Protein AF-F7NML7-F1 (afdb_monomer_lite)

Sequence (127 aa):
MFCSFCGVRLAPEAKFCHQCGAAVQAPPAAGADYRHCRVTLVQVGEKWSLFGKEIFEFRAVQDDGVIVAASDKITLTGFEYEGPSEKNKKHQAALDRLTTKLYESGWQKTKDKPGKWYELVFQQPVS

Secondary structure (DSSP, 8-state):
-B-TTT--B--TT-SB-TTT-PBPPPPPPTT--EEEEEEEEEEEEE---TT-EEEEEEEEEETTS-EEEE---EEEETT-TTSS-TT-HHHHHHHHHHHHHHHHTT-EE-S---SSTT--EEEEE--

Foldseek 3Di:
DADPPPGHDDDLPDQADPPPGHGDDHDPDPPFDKWKWKWDKDFDDWDDDPQTKTKIWIFTATPVGDTPFIFPIDIDTNVQVVDDDPPDPVNVVRLVVRVVVCVVVQWDWDPDDPDDPSTTMTMHTDD

pLDDT: mean 89.3, std 9.17, range [55.25, 98.44]

Structure (mmCIF, N/CA/C/O backbone):
data_AF-F7NML7-F1
#
_entry.id   AF-F7NML7-F1
#
loop_
_atom_site.group_PDB
_atom_site.id
_atom_site.type_symbol
_atom_site.label_atom_id
_atom_site.label_alt_id
_atom_site.label_comp_id
_atom_site.label_asym_id
_atom_site.label_entity_id
_atom_site.label_seq_id
_atom_site.pdbx_PDB_ins_code
_atom_site.Cartn_x
_atom_site.Cartn_y
_atom_site.Cartn_z
_atom_site.occupancy
_atom_site.B_iso_or_equiv
_atom_site.auth_seq_id
_atom_site.auth_comp_id
_atom_site.auth_asym_id
_atom_site.auth_atom_id
_atom_site.pdbx_PDB_model_num
ATOM 1 N N . MET A 1 1 ? -10.660 10.975 17.992 1.00 78.88 1 MET A N 1
ATOM 2 C CA . MET A 1 1 ? -9.757 10.224 17.086 1.00 78.88 1 MET A CA 1
ATOM 3 C C . MET A 1 1 ? -9.044 11.203 16.154 1.00 78.88 1 MET A C 1
ATOM 5 O O . MET A 1 1 ? -9.387 12.380 16.187 1.00 78.88 1 MET A O 1
ATOM 9 N N . PHE A 1 2 ? -8.065 10.766 15.362 1.00 85.25 2 PHE A N 1
ATOM 10 C CA . PHE A 1 2 ? -7.392 11.608 14.362 1.00 85.25 2 PHE A CA 1
ATOM 11 C C . PHE A 1 2 ? -7.659 11.069 12.956 1.00 85.25 2 PHE A C 1
ATOM 13 O O . PHE A 1 2 ? -7.858 9.868 12.791 1.00 85.25 2 PHE A O 1
ATOM 20 N N . CYS A 1 3 ? -7.688 11.946 11.955 1.00 84.44 3 CYS A N 1
ATOM 21 C CA . CYS A 1 3 ? -7.813 11.536 10.561 1.00 84.44 3 CYS A CA 1
ATOM 22 C C . CYS A 1 3 ? -6.548 10.790 10.119 1.00 84.44 3 CYS A C 1
ATOM 24 O O . CYS A 1 3 ? -5.456 11.349 10.190 1.00 84.44 3 CYS A O 1
ATOM 26 N N . SER A 1 4 ? -6.696 9.571 9.599 1.00 82.44 4 SER A N 1
ATOM 27 C CA . SER A 1 4 ? -5.569 8.757 9.118 1.00 82.44 4 SER A CA 1
ATOM 28 C C . SER A 1 4 ? -4.863 9.339 7.886 1.00 82.44 4 SER A C 1
ATOM 30 O O . SER A 1 4 ? -3.753 8.923 7.575 1.00 82.44 4 SER A O 1
ATOM 32 N N . PHE A 1 5 ? -5.492 10.294 7.189 1.00 82.75 5 PHE A N 1
ATOM 33 C CA . PHE A 1 5 ? -4.936 10.931 5.992 1.00 82.75 5 PHE A CA 1
ATOM 34 C C . PHE A 1 5 ? -4.185 12.233 6.291 1.00 82.75 5 PHE A C 1
ATOM 36 O O . PHE A 1 5 ? -3.075 12.412 5.805 1.00 82.75 5 PHE A O 1
ATOM 43 N N . CYS A 1 6 ? -4.769 13.153 7.071 1.00 87.31 6 CYS A N 1
ATOM 44 C CA . CYS A 1 6 ? -4.169 14.475 7.320 1.00 87.31 6 CYS A CA 1
ATOM 45 C C . CYS A 1 6 ? -3.805 14.753 8.786 1.00 87.31 6 CYS A C 1
ATOM 47 O O . CYS A 1 6 ? -3.250 15.803 9.089 1.00 87.31 6 CYS A O 1
ATOM 49 N N . GLY A 1 7 ? -4.129 13.849 9.713 1.00 86.00 7 GLY A N 1
ATOM 50 C CA . GLY A 1 7 ? -3.768 13.980 11.127 1.00 86.00 7 GLY A CA 1
ATOM 51 C C . GLY A 1 7 ? -4.611 14.967 11.941 1.00 86.00 7 GLY A C 1
ATOM 52 O O . GLY A 1 7 ? -4.346 15.132 13.129 1.00 86.00 7 GLY A O 1
ATOM 53 N N . VAL A 1 8 ? -5.641 15.606 11.368 1.00 92.19 8 VAL A N 1
ATOM 54 C CA . VAL A 1 8 ? -6.514 16.520 12.129 1.00 92.19 8 VAL A CA 1
ATOM 55 C C . VAL A 1 8 ? -7.322 15.767 13.189 1.00 92.19 8 VAL A C 1
ATOM 57 O O . VAL A 1 8 ? -7.719 14.615 12.990 1.00 92.19 8 VAL A O 1
ATOM 60 N N . ARG A 1 9 ? -7.606 16.420 14.320 1.00 92.50 9 ARG A N 1
ATOM 61 C CA . ARG A 1 9 ? -8.481 15.866 15.358 1.00 92.50 9 ARG A CA 1
ATOM 62 C C . ARG A 1 9 ? -9.920 15.821 14.850 1.00 92.50 9 ARG A C 1
ATOM 64 O O . ARG A 1 9 ? -10.465 16.828 14.413 1.00 92.50 9 ARG A O 1
ATOM 71 N N . LEU A 1 10 ? -10.534 14.650 14.936 1.00 91.38 10 LEU A N 1
ATOM 72 C CA . LEU A 1 10 ? -11.910 14.407 14.521 1.00 91.38 10 LEU A CA 1
ATOM 73 C C . LEU A 1 10 ? -12.821 14.229 15.734 1.00 91.38 10 LEU A C 1
ATOM 75 O O . LEU A 1 10 ? -12.410 13.657 16.756 1.00 91.38 10 LEU A O 1
ATOM 79 N N . ALA A 1 11 ? -14.067 14.681 15.580 1.00 87.25 11 ALA A N 1
ATOM 80 C CA . ALA A 1 11 ? -15.147 14.349 16.497 1.00 87.25 11 ALA A CA 1
ATOM 81 C C . ALA A 1 11 ? -15.363 12.821 16.519 1.00 87.25 11 ALA A C 1
ATOM 83 O O . ALA A 1 11 ? -15.142 12.167 15.498 1.00 87.25 11 ALA A O 1
ATOM 84 N N . PRO A 1 12 ? -15.766 12.242 17.663 1.00 79.81 12 PRO A N 1
ATOM 85 C CA . PRO A 1 12 ? -15.917 10.792 17.810 1.00 79.81 12 PRO A CA 1
ATOM 86 C C . PRO A 1 12 ? -16.958 10.179 16.859 1.00 79.81 12 PRO A C 1
ATOM 88 O O . PRO A 1 12 ? -16.826 9.016 16.503 1.00 79.81 12 PRO A O 1
ATOM 91 N N . GLU A 1 13 ? -17.937 10.964 16.406 1.00 84.19 13 GLU A N 1
ATOM 92 C CA . GLU A 1 13 ? -19.025 10.523 15.517 1.00 84.19 13 GLU A CA 1
ATOM 93 C C . GLU A 1 13 ? -18.879 11.061 14.079 1.00 84.19 13 GLU A C 1
ATOM 95 O O . GLU A 1 13 ? -19.795 10.955 13.262 1.00 84.19 13 GLU A O 1
ATOM 100 N N . ALA A 1 14 ? -17.740 11.683 13.749 1.00 86.88 14 ALA A N 1
ATOM 101 C CA . ALA A 1 14 ? -17.513 12.226 12.415 1.00 86.88 14 ALA A CA 1
ATOM 102 C C . ALA A 1 14 ? -17.473 11.091 11.384 1.00 86.88 14 ALA A C 1
ATOM 104 O O . ALA A 1 14 ? -16.640 10.203 11.495 1.00 86.88 14 ALA A O 1
ATOM 105 N N . LYS A 1 15 ? -18.328 11.152 10.353 1.00 88.50 15 LYS A N 1
ATOM 106 C CA . LYS A 1 15 ? -18.289 10.227 9.201 1.00 88.50 15 LYS A CA 1
ATOM 107 C C . LYS A 1 15 ? -17.246 10.628 8.152 1.00 88.50 15 LYS A C 1
ATOM 109 O O . LYS A 1 15 ? -16.781 9.784 7.394 1.00 88.50 15 LYS A O 1
ATOM 114 N N . PHE A 1 16 ? -16.873 11.909 8.118 1.00 92.19 16 PHE A N 1
ATOM 115 C CA . PHE A 1 16 ? -15.901 12.482 7.186 1.00 92.19 16 PHE A CA 1
ATOM 116 C C . PHE A 1 16 ? -14.989 13.485 7.898 1.00 92.19 16 PHE A C 1
ATOM 118 O O . PHE A 1 16 ? -15.384 14.147 8.861 1.00 92.19 16 PHE A O 1
ATOM 125 N N . CYS A 1 17 ? -13.759 13.610 7.412 1.00 93.12 17 CYS A N 1
ATOM 126 C CA . CYS A 1 17 ? -12.806 14.603 7.866 1.00 93.12 17 CYS A CA 1
ATOM 127 C C . CYS A 1 17 ? -13.223 15.989 7.372 1.00 93.12 17 CYS A C 1
ATOM 129 O O . CYS A 1 17 ? -13.215 16.251 6.173 1.00 93.12 17 CYS A O 1
ATOM 131 N N . HIS A 1 18 ? -13.511 16.903 8.297 1.00 93.25 18 HIS A N 1
ATOM 132 C CA . HIS A 1 18 ? -13.882 18.284 7.972 1.00 93.25 18 HIS A CA 1
ATOM 133 C C . HIS A 1 18 ? -12.750 19.092 7.310 1.00 93.25 18 HIS A C 1
ATOM 135 O O . HIS A 1 18 ? -13.005 20.173 6.793 1.00 93.25 18 HIS A O 1
ATOM 141 N N . GLN A 1 19 ? -11.508 18.595 7.340 1.00 94.06 19 GLN A N 1
ATOM 142 C CA . GLN A 1 19 ? -10.347 19.301 6.797 1.00 94.06 19 GLN A CA 1
ATOM 143 C C . GLN A 1 19 ? -9.936 18.786 5.410 1.00 94.06 19 GLN A C 1
ATOM 145 O O . GLN A 1 19 ? -9.624 19.593 4.542 1.00 94.06 19 GLN A O 1
ATOM 150 N N . CYS A 1 20 ? -9.952 17.468 5.178 1.00 92.44 20 CYS A N 1
ATOM 151 C CA . CYS A 1 20 ? -9.518 16.871 3.905 1.00 92.44 20 CYS A CA 1
ATOM 152 C C . CYS A 1 20 ? -10.605 16.086 3.153 1.00 92.44 20 CYS A C 1
ATOM 154 O O . CYS A 1 20 ? -10.339 15.577 2.071 1.00 92.44 20 CYS A O 1
ATOM 156 N N . GLY A 1 21 ? -11.809 15.943 3.716 1.00 89.62 21 GLY A N 1
ATOM 157 C CA . GLY A 1 21 ? -12.924 15.217 3.096 1.00 89.62 21 GLY A CA 1
ATOM 158 C C . GLY A 1 21 ? -12.851 13.688 3.191 1.00 89.62 21 GLY A C 1
ATOM 159 O O . GLY A 1 21 ? -13.817 13.022 2.831 1.00 89.62 21 GLY A O 1
ATOM 160 N N . ALA A 1 22 ? -11.757 13.111 3.701 1.00 88.06 22 ALA A N 1
ATOM 161 C CA . ALA A 1 22 ? -11.606 11.658 3.807 1.00 88.06 22 ALA A CA 1
ATOM 162 C C . ALA A 1 22 ? -12.671 11.024 4.719 1.00 88.06 22 ALA A C 1
ATOM 164 O O . ALA A 1 22 ? -12.948 11.541 5.803 1.00 88.06 22 ALA A O 1
ATOM 165 N N . ALA A 1 23 ? -13.233 9.884 4.310 1.00 87.75 23 ALA A N 1
ATOM 166 C CA . ALA A 1 23 ? -14.160 9.116 5.137 1.00 87.75 23 ALA A CA 1
ATOM 167 C C . ALA A 1 23 ? -13.471 8.585 6.403 1.00 87.75 23 ALA A C 1
ATOM 169 O O . ALA A 1 23 ? -12.299 8.202 6.393 1.00 87.75 23 ALA A O 1
ATOM 170 N N . VAL A 1 24 ? -14.212 8.570 7.505 1.00 85.50 24 VAL A N 1
ATOM 171 C CA . VAL A 1 24 ? -13.738 8.133 8.816 1.00 85.50 24 VAL A CA 1
ATOM 172 C C . VAL A 1 24 ? -14.259 6.724 9.060 1.00 85.50 24 VAL A C 1
ATOM 174 O O . VAL A 1 24 ? -15.466 6.500 9.106 1.00 85.50 24 VAL A O 1
ATOM 177 N N . GLN A 1 25 ? -13.348 5.764 9.201 1.00 70.88 25 GLN A N 1
ATOM 178 C CA . GLN A 1 25 ? -13.716 4.389 9.531 1.00 70.88 25 GLN A CA 1
ATOM 179 C C . GLN A 1 25 ? -14.054 4.279 11.021 1.00 70.88 25 GLN A C 1
ATOM 181 O O . GLN A 1 25 ? -13.327 4.809 11.867 1.00 70.88 25 GLN A O 1
ATOM 186 N N . ALA A 1 26 ? -15.150 3.584 11.335 1.00 68.25 26 ALA A N 1
ATOM 187 C CA . ALA A 1 26 ? -15.495 3.251 12.711 1.00 68.25 26 ALA A CA 1
ATOM 188 C C . ALA A 1 26 ? -14.407 2.344 13.319 1.00 68.25 26 ALA A C 1
ATOM 190 O O . ALA A 1 26 ? -13.864 1.493 12.607 1.00 68.25 26 ALA A O 1
ATOM 191 N N . PRO A 1 27 ? -14.078 2.500 14.614 1.00 63.66 27 PRO A N 1
ATOM 192 C CA . PRO A 1 27 ? -13.195 1.563 15.285 1.00 63.66 27 PRO A CA 1
ATOM 193 C C . PRO A 1 27 ? -13.786 0.144 15.222 1.00 63.66 27 PRO A C 1
ATOM 195 O O . PRO A 1 27 ? -14.987 -0.013 15.457 1.00 63.66 27 PRO A O 1
ATOM 198 N N . PRO A 1 28 ? -12.978 -0.884 14.926 1.00 63.16 28 PRO A N 1
ATOM 199 C CA . PRO A 1 28 ? -13.414 -2.273 15.044 1.00 63.16 28 PRO A CA 1
ATOM 200 C C . PRO A 1 28 ? -13.876 -2.583 16.476 1.00 63.16 28 PRO A C 1
ATOM 202 O O . PRO A 1 28 ? -13.361 -2.017 17.445 1.00 63.16 28 PRO A O 1
ATOM 205 N N . ALA A 1 29 ? -14.864 -3.474 16.610 1.00 61.56 29 ALA A N 1
ATOM 206 C CA . ALA A 1 29 ? -15.394 -3.886 17.907 1.00 61.56 29 ALA A CA 1
ATOM 207 C C . ALA A 1 29 ? -14.284 -4.481 18.795 1.00 61.56 29 ALA A C 1
ATOM 209 O O . ALA A 1 29 ? -13.399 -5.196 18.319 1.00 61.56 29 ALA A O 1
ATOM 210 N N . ALA A 1 30 ? -14.325 -4.179 20.095 1.00 55.25 30 ALA A N 1
ATOM 211 C CA . ALA A 1 30 ? -13.364 -4.697 21.062 1.00 55.25 30 ALA A CA 1
ATOM 212 C C . ALA A 1 30 ? -13.461 -6.234 21.123 1.00 55.25 30 ALA A C 1
ATOM 214 O O . ALA A 1 30 ? -14.466 -6.765 21.587 1.00 55.25 30 ALA A O 1
ATOM 215 N N . GLY A 1 31 ? -12.428 -6.928 20.630 1.00 64.12 31 GLY A N 1
ATOM 216 C CA . GLY A 1 31 ? -12.362 -8.395 20.562 1.00 64.12 31 GLY A CA 1
ATOM 217 C C . GLY A 1 31 ? -12.324 -8.997 19.152 1.00 64.12 31 GLY A C 1
ATOM 218 O O . GLY A 1 31 ? -12.345 -10.217 19.039 1.00 64.12 31 GLY A O 1
ATOM 219 N N . ALA A 1 32 ? -12.269 -8.187 18.089 1.00 66.88 32 ALA A N 1
ATOM 220 C CA . ALA A 1 32 ? -12.113 -8.702 16.728 1.00 66.88 32 ALA A CA 1
ATOM 221 C C . ALA A 1 32 ? -10.751 -9.394 16.524 1.00 66.88 32 ALA A C 1
ATOM 223 O O . ALA A 1 32 ? -9.718 -8.858 16.935 1.00 66.88 32 ALA A O 1
ATOM 224 N N . ASP A 1 33 ? -10.760 -10.554 15.863 1.00 86.50 33 ASP A N 1
ATOM 225 C CA . ASP A 1 33 ? -9.558 -11.144 15.269 1.00 86.50 33 ASP A CA 1
ATOM 226 C C . ASP A 1 33 ? -9.108 -10.286 14.076 1.00 86.50 33 ASP A C 1
ATOM 228 O O . ASP A 1 33 ? -9.930 -9.613 13.446 1.00 86.50 33 ASP A O 1
ATOM 232 N N . TYR A 1 34 ? -7.811 -10.266 13.777 1.00 89.12 34 TYR A N 1
ATOM 233 C CA . TYR A 1 34 ? -7.259 -9.453 12.695 1.00 89.12 34 TYR A CA 1
ATOM 234 C C . TYR A 1 34 ? -6.453 -10.308 11.735 1.00 89.12 34 TYR A C 1
ATOM 236 O O . TYR A 1 34 ? -5.516 -11.000 12.127 1.00 89.12 34 TYR A O 1
ATOM 244 N N . ARG A 1 35 ? -6.739 -10.132 10.446 1.00 92.75 35 ARG A N 1
ATOM 245 C CA . ARG A 1 35 ? -5.831 -10.551 9.384 1.00 92.75 35 ARG A CA 1
ATOM 246 C C . ARG A 1 35 ? -4.810 -9.459 9.115 1.00 92.75 35 ARG A C 1
ATOM 248 O O . ARG A 1 35 ? -5.126 -8.267 9.191 1.00 92.75 35 ARG A O 1
ATOM 255 N N . HIS A 1 36 ? -3.606 -9.876 8.750 1.00 95.00 36 HIS A N 1
ATOM 256 C CA . HIS A 1 36 ? -2.496 -8.988 8.444 1.00 95.00 36 HIS A CA 1
ATOM 257 C C . HIS A 1 36 ? -2.093 -9.127 6.981 1.00 95.00 36 HIS A C 1
ATOM 259 O O . HIS A 1 36 ? -2.243 -10.183 6.371 1.00 95.00 36 HIS A O 1
ATOM 265 N N . CYS A 1 37 ? -1.572 -8.046 6.410 1.00 96.56 37 CYS A N 1
ATOM 266 C CA . CYS A 1 37 ? -0.842 -8.121 5.156 1.00 96.56 37 CYS A CA 1
ATOM 267 C C . CYS A 1 37 ? 0.410 -7.250 5.209 1.00 96.56 37 CYS A C 1
ATOM 269 O O . CYS A 1 37 ? 0.429 -6.193 5.849 1.00 96.56 37 CYS A O 1
ATOM 271 N N . ARG A 1 38 ? 1.446 -7.673 4.488 1.00 97.25 38 ARG A N 1
ATOM 272 C CA . ARG A 1 38 ? 2.702 -6.942 4.331 1.00 97.25 38 ARG A CA 1
ATOM 273 C C . ARG A 1 38 ? 2.900 -6.536 2.881 1.00 97.25 38 ARG A C 1
ATOM 275 O O . ARG A 1 38 ? 2.657 -7.320 1.967 1.00 97.25 38 ARG A O 1
ATOM 282 N N . VAL A 1 39 ? 3.386 -5.319 2.670 1.00 97.75 39 VAL A N 1
ATOM 283 C CA . VAL A 1 39 ? 3.830 -4.864 1.356 1.00 97.75 39 VAL A CA 1
ATOM 284 C C . VAL A 1 39 ? 5.208 -5.445 1.045 1.00 97.75 39 VAL A C 1
ATOM 286 O O . VAL A 1 39 ? 6.154 -5.285 1.811 1.00 97.75 39 VAL A O 1
ATOM 289 N N . THR A 1 40 ? 5.312 -6.108 -0.098 1.00 96.38 40 THR A N 1
ATOM 290 C CA . THR A 1 40 ? 6.527 -6.728 -0.633 1.00 96.38 40 THR A CA 1
ATOM 291 C C . THR A 1 40 ? 6.824 -6.168 -2.020 1.00 96.38 40 THR A C 1
ATOM 293 O O . THR A 1 40 ? 5.920 -5.689 -2.706 1.00 96.38 40 THR A O 1
ATOM 296 N N . LEU A 1 41 ? 8.086 -6.211 -2.440 1.00 96.50 41 LEU A N 1
ATOM 297 C CA . LEU A 1 41 ? 8.494 -5.870 -3.800 1.00 96.50 41 LEU A CA 1
ATOM 298 C C . LEU A 1 41 ? 8.601 -7.150 -4.632 1.00 96.50 41 LEU A C 1
ATOM 300 O O . LEU A 1 41 ? 9.295 -8.081 -4.229 1.00 96.50 41 LEU A O 1
ATOM 304 N N . VAL A 1 42 ? 7.955 -7.188 -5.796 1.00 95.75 42 VAL A N 1
ATOM 305 C CA . VAL A 1 42 ? 7.965 -8.364 -6.676 1.00 95.75 42 VAL A CA 1
ATOM 306 C C . VAL 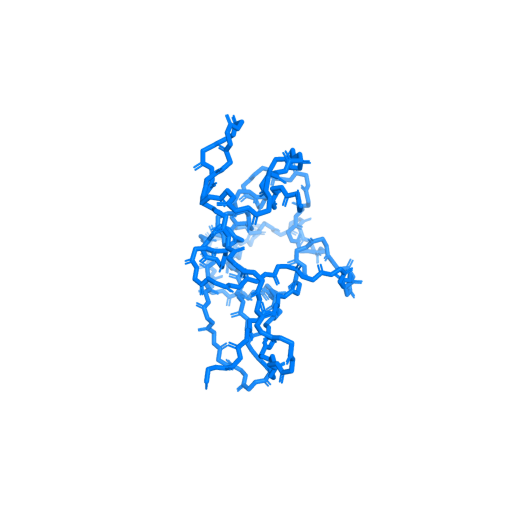A 1 42 ? 8.348 -7.966 -8.093 1.00 95.75 42 VAL A C 1
ATOM 308 O O . VAL A 1 42 ? 7.798 -7.012 -8.642 1.00 95.75 42 VAL A O 1
ATOM 311 N N . GLN A 1 43 ? 9.285 -8.703 -8.690 1.00 94.38 43 GLN A N 1
ATOM 312 C CA . GLN A 1 43 ? 9.629 -8.570 -10.103 1.00 94.38 43 GLN A CA 1
ATOM 313 C C . GLN A 1 43 ? 8.534 -9.211 -10.952 1.00 94.38 43 GLN A C 1
ATOM 315 O O . GLN A 1 43 ? 8.158 -10.362 -10.748 1.00 94.38 43 GLN A O 1
ATOM 320 N N . VAL A 1 44 ? 8.007 -8.453 -11.906 1.00 95.38 44 VAL A N 1
ATOM 321 C CA . VAL A 1 44 ? 6.893 -8.862 -12.775 1.00 95.38 44 VAL A CA 1
ATOM 322 C C . VAL A 1 44 ? 7.246 -8.814 -14.253 1.00 95.38 44 VAL A C 1
ATOM 324 O O . VAL A 1 44 ? 6.400 -9.075 -15.107 1.00 95.38 44 VAL A O 1
ATOM 327 N N . GLY A 1 45 ? 8.488 -8.469 -14.571 1.00 92.38 45 GLY A N 1
ATOM 328 C CA . GLY A 1 45 ? 9.006 -8.580 -15.917 1.00 92.38 45 GLY A CA 1
ATOM 329 C C . GLY A 1 45 ? 10.342 -7.888 -16.089 1.00 92.38 45 GLY A C 1
ATOM 330 O O . GLY A 1 45 ? 10.946 -7.362 -15.156 1.00 92.38 45 GLY A O 1
ATOM 331 N N . GLU A 1 46 ? 10.761 -7.855 -17.339 1.00 89.31 46 GLU A N 1
ATOM 332 C CA . GLU A 1 46 ? 12.000 -7.254 -17.792 1.00 89.31 46 GLU A CA 1
ATOM 333 C C . GLU A 1 46 ? 11.766 -6.635 -19.169 1.00 89.31 46 GLU A C 1
ATOM 335 O O . GLU A 1 46 ? 10.910 -7.070 -19.944 1.00 89.31 46 GLU A O 1
ATOM 340 N N . LYS A 1 47 ? 12.502 -5.572 -19.473 1.00 83.62 47 LYS A N 1
ATOM 341 C CA . LYS A 1 47 ? 12.544 -4.976 -20.799 1.00 83.62 47 LYS A CA 1
ATOM 342 C C . LYS A 1 47 ? 13.984 -4.989 -21.273 1.00 83.62 47 LYS A C 1
ATOM 344 O O . LYS A 1 47 ? 14.882 -4.557 -20.554 1.00 83.62 47 LYS A O 1
ATOM 349 N N . TRP A 1 48 ? 14.188 -5.419 -22.511 1.00 81.25 48 TRP A N 1
ATOM 350 C CA . TRP A 1 48 ? 15.509 -5.376 -23.119 1.00 81.25 48 TRP A CA 1
ATOM 351 C C . TRP A 1 48 ? 16.053 -3.934 -23.142 1.00 81.25 48 TRP A C 1
ATOM 353 O O . TRP A 1 48 ? 15.368 -3.002 -23.577 1.00 81.25 48 TRP A O 1
ATOM 363 N N . SER A 1 49 ? 17.262 -3.753 -22.607 1.00 77.38 49 SER A N 1
ATOM 364 C CA . SER A 1 49 ? 17.971 -2.477 -22.464 1.00 77.38 49 SER A CA 1
ATOM 365 C C . SER A 1 49 ? 19.461 -2.742 -22.242 1.00 77.38 49 SER A C 1
ATOM 367 O O . SER A 1 49 ? 19.813 -3.737 -21.611 1.00 77.38 49 SER A O 1
ATOM 369 N N . LEU A 1 50 ? 20.331 -1.824 -22.680 1.00 76.38 50 LEU A N 1
ATOM 370 C CA . LEU A 1 50 ? 21.791 -1.929 -22.513 1.00 76.38 50 LEU A CA 1
ATOM 371 C C . LEU A 1 50 ? 22.244 -1.990 -21.044 1.00 76.38 50 LEU A C 1
ATOM 373 O O . LEU A 1 50 ? 23.306 -2.528 -20.759 1.00 76.38 50 LEU A O 1
ATOM 377 N N . PHE A 1 51 ? 21.445 -1.451 -20.122 1.00 74.12 51 PHE A N 1
ATOM 378 C CA . PHE A 1 51 ? 21.775 -1.369 -18.691 1.00 74.12 51 PHE A CA 1
ATOM 379 C C . PHE A 1 51 ? 20.874 -2.236 -17.808 1.00 74.12 51 PHE A C 1
ATOM 381 O O . PHE A 1 51 ? 20.791 -1.999 -16.605 1.00 74.12 51 PHE A O 1
ATOM 388 N N . GLY A 1 52 ? 20.149 -3.190 -18.404 1.00 78.81 52 GLY A N 1
ATOM 389 C CA . GLY A 1 52 ? 19.090 -3.920 -17.712 1.00 78.81 52 GLY A CA 1
ATOM 390 C C . GLY A 1 52 ? 17.913 -3.005 -17.360 1.00 78.81 52 GLY A C 1
ATOM 391 O O . GLY A 1 52 ? 18.057 -1.818 -17.047 1.00 78.81 52 GLY A O 1
ATOM 392 N N . LYS A 1 53 ? 16.697 -3.522 -17.484 1.00 86.94 53 LYS A N 1
ATOM 393 C CA . LYS A 1 53 ? 15.505 -2.773 -17.098 1.00 86.94 53 LYS A CA 1
ATOM 394 C C . LYS A 1 53 ? 14.480 -3.738 -16.545 1.00 86.94 53 LYS A C 1
ATOM 396 O O . LYS A 1 53 ? 13.767 -4.393 -17.297 1.00 86.94 53 LYS A O 1
ATOM 401 N N . GLU A 1 54 ? 14.417 -3.810 -15.231 1.00 91.94 54 GLU A N 1
ATOM 402 C CA . GLU A 1 54 ? 13.543 -4.732 -14.527 1.00 91.94 54 GLU A CA 1
ATOM 403 C C . GLU A 1 54 ? 12.268 -4.010 -14.106 1.00 91.94 54 GLU A C 1
ATOM 405 O O . GLU A 1 54 ? 12.269 -2.832 -13.733 1.00 91.94 54 GLU A O 1
ATOM 410 N N . ILE A 1 55 ? 11.148 -4.708 -14.228 1.00 93.31 55 ILE A N 1
ATOM 411 C CA . ILE A 1 55 ? 9.829 -4.175 -13.935 1.00 93.31 55 ILE A CA 1
ATOM 412 C C . ILE A 1 55 ? 9.361 -4.822 -12.646 1.00 93.31 55 ILE A C 1
ATOM 414 O O . ILE A 1 55 ? 9.246 -6.043 -12.564 1.00 93.31 55 ILE A O 1
ATOM 418 N N . PHE A 1 56 ? 9.062 -3.991 -11.660 1.00 95.69 56 PHE A N 1
ATOM 419 C CA . PHE A 1 56 ? 8.612 -4.415 -10.346 1.00 95.69 56 PHE A CA 1
ATOM 420 C C . PHE A 1 56 ? 7.244 -3.824 -10.029 1.00 95.69 56 PHE A C 1
ATOM 422 O O . PHE A 1 56 ? 6.816 -2.840 -10.629 1.00 95.69 56 PHE A O 1
ATOM 429 N N . GLU A 1 57 ? 6.572 -4.390 -9.041 1.00 97.62 57 GLU A N 1
ATOM 430 C CA . GLU A 1 57 ? 5.419 -3.780 -8.389 1.00 97.62 57 GLU A CA 1
ATOM 431 C C . GLU A 1 57 ? 5.450 -4.078 -6.890 1.00 97.62 57 GLU A C 1
ATOM 433 O O . GLU A 1 57 ? 6.040 -5.066 -6.443 1.00 97.62 57 GLU A O 1
ATOM 438 N N . PHE A 1 58 ? 4.812 -3.215 -6.108 1.00 98.31 58 PHE A N 1
ATOM 439 C CA . PHE A 1 58 ? 4.547 -3.484 -4.706 1.00 98.31 58 PHE A CA 1
ATOM 440 C C . PHE A 1 58 ? 3.281 -4.331 -4.587 1.00 98.31 58 PHE A C 1
ATOM 442 O O . PHE A 1 58 ? 2.262 -4.010 -5.203 1.00 98.31 58 PHE A O 1
ATOM 449 N N . ARG A 1 59 ? 3.319 -5.382 -3.767 1.00 98.44 59 ARG A N 1
ATOM 450 C CA . ARG A 1 59 ? 2.170 -6.248 -3.477 1.00 98.44 59 ARG A CA 1
ATOM 451 C C . ARG A 1 59 ? 1.909 -6.313 -1.990 1.00 98.44 59 ARG A C 1
ATOM 453 O O . ARG A 1 59 ? 2.819 -6.620 -1.229 1.00 98.44 59 ARG A O 1
ATOM 460 N N . ALA A 1 60 ? 0.666 -6.084 -1.594 1.00 98.19 60 ALA A N 1
ATOM 461 C CA . ALA A 1 60 ? 0.200 -6.393 -0.254 1.00 98.19 60 ALA A CA 1
ATOM 462 C C . ALA A 1 60 ? -0.196 -7.873 -0.199 1.00 98.19 60 ALA A C 1
ATOM 464 O O . ALA A 1 60 ? -1.105 -8.295 -0.918 1.00 98.19 60 ALA A O 1
ATOM 465 N N . VAL A 1 61 ? 0.513 -8.652 0.616 1.00 97.88 61 VAL A N 1
ATOM 466 C CA . VAL A 1 61 ? 0.395 -10.113 0.700 1.00 97.88 61 VAL A CA 1
ATOM 467 C C . VAL A 1 61 ? 0.042 -10.506 2.131 1.00 97.88 61 VAL A C 1
ATOM 469 O O . VAL A 1 61 ? 0.666 -10.009 3.069 1.00 97.88 61 VAL A O 1
ATOM 472 N N . GLN A 1 62 ? -0.980 -11.342 2.293 1.00 96.31 62 GLN A N 1
ATOM 473 C CA . GLN A 1 62 ? -1.375 -11.919 3.580 1.00 96.31 62 GLN A CA 1
ATOM 474 C C . GLN A 1 62 ? -0.430 -13.048 4.016 1.00 96.31 62 GLN A C 1
ATOM 476 O O . GLN A 1 62 ? 0.377 -13.534 3.222 1.00 96.31 62 GLN A O 1
ATOM 481 N N . ASP A 1 63 ? -0.546 -13.484 5.271 1.00 90.69 63 ASP A N 1
ATOM 482 C CA . ASP A 1 63 ? 0.289 -14.554 5.841 1.00 90.69 63 ASP A CA 1
ATOM 483 C C . ASP A 1 63 ? 0.115 -15.910 5.125 1.00 90.69 63 ASP A C 1
ATOM 485 O O . ASP A 1 63 ? 1.036 -16.723 5.098 1.00 90.69 63 ASP A O 1
ATOM 489 N N . ASP A 1 64 ? -1.039 -16.138 4.491 1.00 92.62 64 ASP A N 1
ATOM 490 C CA . ASP A 1 64 ? -1.347 -17.320 3.674 1.00 92.62 64 ASP A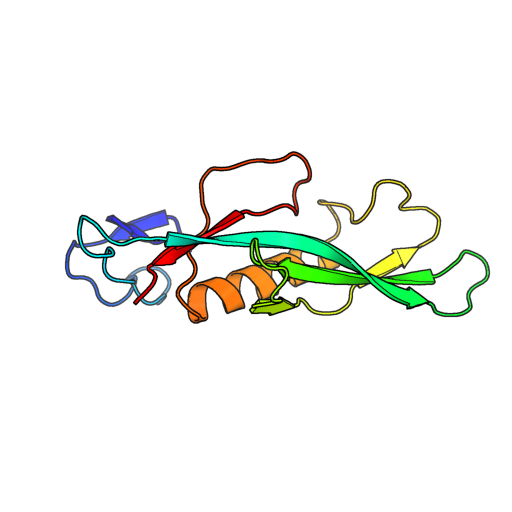 CA 1
ATOM 491 C C . ASP A 1 64 ? -0.883 -17.201 2.205 1.00 92.62 64 ASP A C 1
ATOM 493 O O . ASP A 1 64 ? -1.090 -18.113 1.402 1.00 92.62 64 ASP A O 1
ATOM 497 N N . GLY A 1 65 ? -0.250 -16.083 1.837 1.00 94.00 65 GLY A N 1
ATOM 498 C CA . GLY A 1 65 ? 0.230 -15.804 0.484 1.00 94.00 65 GLY A CA 1
ATOM 499 C C . GLY A 1 65 ? -0.796 -15.139 -0.440 1.00 94.00 65 GLY A C 1
ATOM 500 O O . GLY A 1 65 ? -0.458 -14.820 -1.584 1.00 94.00 65 GLY A O 1
ATOM 501 N N . VAL A 1 66 ? -2.026 -14.879 0.017 1.00 95.81 66 VAL A N 1
ATOM 502 C CA . VAL A 1 66 ? -3.043 -14.200 -0.797 1.00 95.81 66 VAL A CA 1
ATOM 503 C C . VAL A 1 66 ? -2.643 -12.744 -1.047 1.00 95.81 66 VAL A C 1
ATOM 505 O O . VAL A 1 66 ? -2.422 -11.961 -0.122 1.00 95.81 66 VAL A O 1
ATOM 508 N N . ILE A 1 67 ? -2.595 -12.349 -2.322 1.00 97.19 67 ILE A N 1
ATOM 509 C CA . ILE A 1 67 ? -2.342 -10.963 -2.734 1.00 97.19 67 ILE A CA 1
ATOM 510 C C . ILE A 1 67 ? -3.657 -10.184 -2.666 1.00 97.19 67 ILE A C 1
ATOM 512 O O . ILE A 1 67 ? -4.588 -10.467 -3.417 1.00 97.19 67 ILE A O 1
ATOM 516 N N . VAL A 1 68 ? -3.726 -9.175 -1.798 1.00 97.12 68 VAL A N 1
ATOM 517 C CA . VAL A 1 68 ? -4.945 -8.365 -1.601 1.00 97.12 68 VAL A CA 1
ATOM 518 C C . VAL A 1 68 ? -4.962 -7.087 -2.427 1.00 97.12 68 VAL A C 1
ATOM 520 O O . VAL A 1 68 ? -6.031 -6.565 -2.726 1.00 97.12 68 VAL A O 1
ATOM 523 N N . ALA A 1 69 ? -3.791 -6.578 -2.812 1.00 97.88 69 ALA A N 1
ATOM 524 C CA . ALA A 1 69 ? -3.664 -5.427 -3.697 1.00 97.88 69 ALA A CA 1
ATOM 525 C C . ALA A 1 69 ? -2.258 -5.349 -4.313 1.00 97.88 69 ALA A C 1
ATOM 527 O O . ALA A 1 69 ? -1.282 -5.825 -3.729 1.00 97.88 69 ALA A O 1
ATOM 528 N N . ALA A 1 70 ? -2.156 -4.687 -5.468 1.00 98.12 70 ALA A N 1
ATOM 529 C CA . ALA A 1 70 ? -0.892 -4.380 -6.135 1.00 98.12 70 ALA A CA 1
ATOM 530 C C . ALA A 1 70 ? -0.828 -2.909 -6.594 1.00 98.12 70 ALA A C 1
ATOM 532 O O . ALA A 1 70 ? -1.854 -2.276 -6.902 1.00 98.12 70 ALA A O 1
ATOM 533 N N . SER A 1 71 ? 0.385 -2.352 -6.604 1.00 98.06 71 SER A N 1
ATOM 534 C CA . SER A 1 71 ? 0.664 -1.003 -7.101 1.00 98.06 71 SER A CA 1
ATOM 535 C C . SER A 1 71 ? 0.696 -0.944 -8.629 1.00 98.06 71 SER A C 1
ATOM 537 O O . SER A 1 71 ? 0.655 -1.960 -9.317 1.00 98.06 71 SER A O 1
ATOM 539 N N . ASP A 1 72 ? 0.837 0.268 -9.169 1.00 96.94 72 ASP A N 1
ATOM 540 C CA . ASP A 1 72 ? 1.329 0.430 -10.537 1.00 96.94 72 ASP A CA 1
ATOM 541 C C . ASP A 1 72 ? 2.740 -0.162 -10.665 1.00 96.94 72 ASP A C 1
ATOM 543 O O . ASP A 1 72 ? 3.506 -0.199 -9.693 1.00 96.94 72 ASP A O 1
ATOM 547 N N . LYS A 1 73 ? 3.103 -0.579 -11.881 1.00 96.69 73 LYS A N 1
ATOM 548 C CA . LYS A 1 73 ? 4.448 -1.072 -12.173 1.00 96.69 73 LYS A CA 1
ATOM 549 C C . LYS A 1 73 ? 5.458 0.068 -12.102 1.00 96.69 73 LYS A C 1
ATOM 551 O O . LYS A 1 73 ? 5.272 1.125 -12.709 1.00 96.69 73 LYS A O 1
ATOM 556 N N . ILE A 1 74 ? 6.559 -0.184 -11.416 1.00 95.19 74 ILE A N 1
ATOM 557 C CA . ILE A 1 74 ? 7.740 0.667 -11.389 1.00 95.19 74 ILE A CA 1
ATOM 558 C C . ILE A 1 74 ? 8.866 -0.011 -12.154 1.00 95.19 74 ILE A C 1
ATOM 560 O O . ILE A 1 74 ? 8.843 -1.210 -12.426 1.00 95.19 74 ILE A O 1
ATOM 564 N N . THR A 1 75 ? 9.849 0.777 -12.557 1.00 92.88 75 THR A N 1
ATOM 565 C CA . THR A 1 75 ? 11.015 0.255 -13.252 1.00 92.88 75 THR A CA 1
ATOM 566 C C . THR 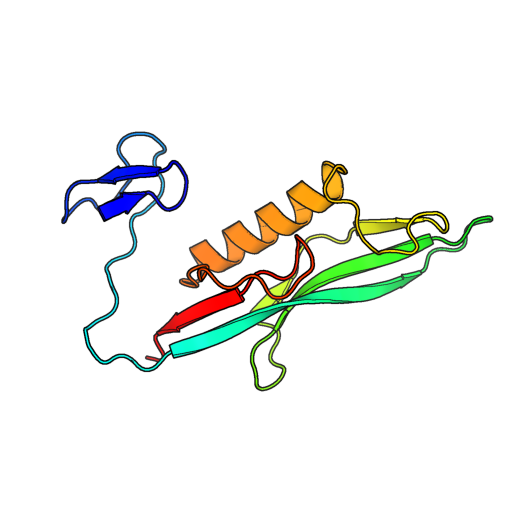A 1 75 ? 12.248 0.571 -12.446 1.00 92.88 75 THR A C 1
ATOM 568 O O . THR A 1 75 ? 12.475 1.744 -12.160 1.00 92.88 75 THR A O 1
ATOM 571 N N . LEU A 1 76 ? 13.041 -0.459 -12.172 1.00 90.56 76 LEU A N 1
ATOM 572 C CA . LEU A 1 76 ? 14.385 -0.307 -11.652 1.00 90.56 76 LEU A CA 1
ATOM 573 C C . LEU A 1 76 ? 15.380 -0.452 -12.801 1.00 90.56 76 LEU A C 1
ATOM 575 O O . LEU A 1 76 ? 15.257 -1.323 -13.669 1.00 90.56 76 LEU A O 1
ATOM 579 N N . THR A 1 77 ? 16.328 0.472 -12.851 1.00 85.19 77 THR A N 1
ATOM 580 C CA . THR A 1 77 ? 17.472 0.371 -13.765 1.00 85.19 77 THR A CA 1
ATOM 581 C C . THR A 1 77 ? 18.615 -0.354 -13.070 1.00 85.19 77 THR A C 1
ATOM 583 O O . THR A 1 77 ? 18.651 -0.395 -11.842 1.00 85.19 77 THR A O 1
ATOM 586 N N . GLY A 1 78 ? 19.587 -0.870 -13.827 1.00 73.50 78 GLY A N 1
ATOM 587 C CA . GLY A 1 78 ? 20.744 -1.584 -13.271 1.00 73.50 78 GLY A CA 1
ATOM 588 C C . GLY A 1 78 ? 21.629 -0.792 -12.295 1.00 73.50 78 GLY A C 1
ATOM 589 O O . GLY A 1 78 ? 22.656 -1.302 -11.884 1.00 73.50 78 GLY A O 1
ATOM 590 N N . PHE A 1 79 ? 21.274 0.439 -11.917 1.00 75.06 79 PHE A N 1
ATOM 591 C CA . PHE A 1 79 ? 21.954 1.222 -10.881 1.00 75.06 79 PHE A CA 1
ATOM 592 C C . PHE A 1 79 ? 21.229 1.198 -9.520 1.00 75.06 79 PHE A C 1
ATOM 594 O O . PHE A 1 79 ? 21.742 1.744 -8.547 1.00 75.06 79 PHE A O 1
ATOM 601 N N . GLU A 1 80 ? 20.052 0.571 -9.426 1.00 80.00 80 GLU A N 1
ATOM 602 C CA . GLU A 1 80 ? 19.203 0.529 -8.223 1.00 80.00 80 GLU A CA 1
ATOM 603 C C . GLU A 1 80 ? 19.312 -0.816 -7.483 1.00 80.00 80 GLU A C 1
ATOM 605 O O . GLU A 1 80 ? 18.317 -1.476 -7.191 1.00 80.00 80 GLU A O 1
ATOM 610 N N . TYR A 1 81 ? 20.544 -1.217 -7.158 1.00 77.44 81 TYR A N 1
ATOM 611 C CA . TYR A 1 81 ? 20.864 -2.519 -6.550 1.00 77.44 81 TYR A CA 1
ATOM 612 C C . TYR A 1 81 ? 20.198 -2.771 -5.187 1.00 77.44 81 TYR A C 1
ATOM 614 O O . TYR A 1 81 ? 19.964 -3.916 -4.812 1.00 77.44 81 TYR A O 1
ATOM 622 N N . GLU A 1 82 ? 19.886 -1.715 -4.432 1.00 84.00 82 GLU A N 1
ATOM 623 C CA . GLU A 1 82 ? 19.251 -1.821 -3.110 1.00 84.00 82 GLU A CA 1
ATOM 624 C C . GLU A 1 82 ? 17.712 -1.862 -3.167 1.00 84.00 82 GLU A C 1
ATOM 626 O O . GLU A 1 82 ? 17.049 -1.926 -2.122 1.00 84.00 82 GLU A O 1
ATOM 631 N N . GLY A 1 83 ? 17.148 -1.827 -4.380 1.00 89.31 83 GLY A N 1
ATOM 632 C CA . GLY A 1 83 ? 15.717 -1.768 -4.642 1.00 89.31 83 GLY A CA 1
ATOM 633 C C . GLY A 1 83 ? 15.205 -0.342 -4.895 1.00 89.31 83 GLY A C 1
ATOM 634 O O . GLY A 1 83 ? 15.978 0.577 -5.177 1.00 89.31 83 GLY A O 1
ATOM 635 N N . PRO A 1 84 ? 13.881 -0.123 -4.816 1.00 93.00 84 PRO A N 1
ATOM 636 C CA . PRO A 1 84 ? 13.275 1.154 -5.157 1.00 93.00 84 PRO A CA 1
ATOM 637 C C . PRO A 1 84 ? 13.727 2.261 -4.203 1.00 93.00 84 PRO A C 1
ATOM 639 O O . PRO A 1 84 ? 13.607 2.151 -2.983 1.00 93.00 84 PRO A O 1
ATOM 642 N N . SER 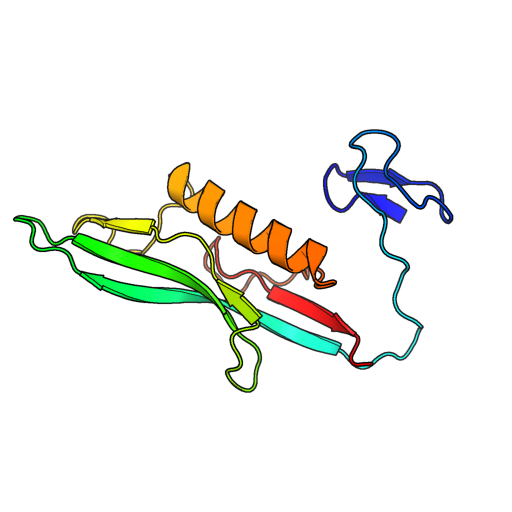A 1 85 ? 14.186 3.374 -4.776 1.00 92.38 85 SER A N 1
ATOM 643 C CA . SER A 1 85 ? 14.594 4.554 -4.010 1.00 92.38 85 SER A CA 1
ATOM 644 C C . SER A 1 85 ? 13.413 5.269 -3.345 1.00 92.38 85 SER A C 1
ATOM 646 O O . SER A 1 85 ? 12.462 5.654 -4.028 1.00 92.38 85 SER A O 1
ATOM 648 N N . GLU A 1 86 ? 13.531 5.549 -2.042 1.00 93.50 86 GLU A N 1
ATOM 649 C CA . GLU A 1 86 ? 12.574 6.370 -1.284 1.00 93.50 86 GLU A CA 1
ATOM 650 C C . GLU A 1 86 ? 12.480 7.792 -1.841 1.00 93.50 86 GLU A C 1
ATOM 652 O O . GLU A 1 86 ? 11.433 8.409 -1.756 1.00 93.50 86 GLU A O 1
ATOM 657 N N . LYS A 1 87 ? 13.542 8.324 -2.459 1.00 91.38 87 LYS A N 1
ATOM 658 C CA . LYS A 1 87 ? 13.563 9.692 -3.011 1.00 91.38 87 LYS A CA 1
ATOM 659 C C . LYS A 1 87 ? 12.931 9.792 -4.404 1.00 91.38 87 LYS A C 1
ATOM 661 O O . LYS A 1 87 ? 12.744 10.896 -4.920 1.00 91.38 87 LYS A O 1
ATOM 666 N N . ASN A 1 88 ? 12.617 8.664 -5.043 1.00 93.81 88 ASN A N 1
ATOM 667 C CA . ASN A 1 88 ? 12.027 8.650 -6.374 1.00 93.81 88 ASN A CA 1
ATOM 668 C C . ASN A 1 88 ? 10.506 8.832 -6.284 1.00 93.81 88 ASN A C 1
ATOM 670 O O . ASN A 1 88 ? 9.779 7.949 -5.830 1.00 93.81 88 ASN A O 1
ATOM 674 N N . LYS A 1 89 ? 10.008 9.958 -6.805 1.00 95.19 89 LYS A N 1
ATOM 675 C CA . LYS A 1 89 ? 8.578 10.304 -6.788 1.00 95.19 89 LYS A CA 1
ATOM 676 C C . LYS A 1 89 ? 7.679 9.251 -7.441 1.00 95.19 89 LYS A C 1
ATOM 678 O O . LYS A 1 89 ? 6.532 9.111 -7.038 1.00 95.19 89 LYS A O 1
ATOM 683 N N . LYS A 1 90 ? 8.165 8.506 -8.443 1.00 94.94 90 LYS A N 1
ATOM 684 C CA . LYS A 1 90 ? 7.373 7.439 -9.080 1.00 94.94 90 LYS A CA 1
ATOM 685 C C . LYS A 1 90 ? 7.209 6.234 -8.159 1.00 94.94 90 LYS A C 1
ATOM 687 O O . LYS A 1 90 ? 6.142 5.631 -8.149 1.00 94.94 90 LYS A O 1
ATOM 692 N N . HIS A 1 91 ? 8.239 5.908 -7.381 1.00 95.69 91 HIS A N 1
ATOM 693 C CA . HIS A 1 91 ? 8.187 4.811 -6.415 1.00 95.69 91 HIS A CA 1
ATOM 694 C C . HIS A 1 91 ? 7.290 5.178 -5.239 1.00 95.69 91 HIS A C 1
ATOM 696 O O . HIS A 1 91 ? 6.418 4.390 -4.883 1.00 95.69 91 HIS A O 1
ATOM 702 N N . GLN A 1 92 ? 7.445 6.398 -4.713 1.00 96.75 92 GLN A N 1
ATOM 703 C CA . GLN A 1 92 ? 6.547 6.949 -3.697 1.00 96.75 92 GLN A CA 1
ATOM 704 C C . GLN A 1 92 ? 5.094 6.900 -4.177 1.00 96.75 92 GLN A C 1
ATOM 706 O O . GLN A 1 92 ? 4.266 6.264 -3.542 1.00 96.75 92 GLN A O 1
ATOM 711 N N . ALA A 1 93 ? 4.803 7.450 -5.361 1.00 96.62 93 ALA A N 1
ATOM 712 C CA . ALA A 1 93 ? 3.443 7.480 -5.894 1.00 96.62 93 ALA A CA 1
ATOM 713 C C . ALA A 1 93 ? 2.838 6.080 -6.100 1.00 96.62 93 ALA A C 1
ATOM 715 O O . ALA A 1 93 ? 1.641 5.899 -5.888 1.00 96.62 93 ALA A O 1
ATOM 716 N N . ALA A 1 94 ? 3.637 5.088 -6.510 1.00 98.00 94 ALA A N 1
ATOM 717 C CA . ALA A 1 94 ? 3.169 3.709 -6.637 1.00 98.00 94 ALA A CA 1
ATOM 718 C C . ALA A 1 94 ? 2.789 3.112 -5.268 1.00 98.00 94 ALA A C 1
ATOM 720 O O . ALA A 1 94 ? 1.724 2.500 -5.143 1.00 98.00 94 ALA A O 1
ATOM 721 N N . LEU A 1 95 ? 3.616 3.329 -4.240 1.00 97.88 95 LEU A N 1
ATOM 722 C CA . LEU A 1 95 ? 3.332 2.879 -2.876 1.00 97.88 95 LEU A CA 1
ATOM 723 C C . LEU A 1 95 ? 2.146 3.631 -2.252 1.00 97.88 95 LEU A C 1
ATOM 725 O O . LEU A 1 95 ? 1.301 3.010 -1.608 1.00 97.88 95 LEU A O 1
ATOM 729 N N . ASP A 1 96 ? 2.049 4.942 -2.471 1.00 96.75 96 ASP A N 1
ATOM 730 C CA . ASP A 1 96 ? 0.955 5.780 -1.978 1.00 96.75 96 ASP A CA 1
ATOM 731 C C . ASP A 1 96 ? -0.377 5.330 -2.577 1.00 96.75 96 ASP A C 1
ATOM 733 O O . ASP A 1 96 ? -1.337 5.110 -1.844 1.00 96.75 96 ASP A O 1
ATOM 737 N N . ARG A 1 97 ? -0.428 5.086 -3.894 1.00 97.00 97 ARG A N 1
ATOM 738 C CA . ARG A 1 97 ? -1.634 4.561 -4.553 1.00 97.00 97 ARG A CA 1
ATOM 739 C C . ARG A 1 97 ? -2.031 3.182 -4.037 1.00 97.00 97 ARG A C 1
ATOM 741 O O . ARG A 1 97 ? -3.219 2.935 -3.844 1.00 97.00 97 ARG A O 1
ATOM 748 N N . LEU A 1 98 ? -1.071 2.284 -3.804 1.00 98.19 98 LEU A N 1
ATOM 749 C CA . LEU A 1 98 ? -1.350 0.991 -3.168 1.00 98.19 98 LEU A CA 1
ATOM 750 C C . LEU A 1 98 ? -1.928 1.185 -1.760 1.00 98.19 98 LEU A C 1
ATOM 752 O O . LEU A 1 98 ? -2.928 0.568 -1.407 1.00 98.19 98 LEU A O 1
ATOM 756 N N . THR A 1 99 ? -1.325 2.078 -0.982 1.00 97.00 99 THR A N 1
ATOM 757 C CA . THR A 1 99 ? -1.755 2.401 0.380 1.00 97.00 99 THR A CA 1
ATOM 758 C C . THR A 1 99 ? -3.176 2.975 0.399 1.00 97.00 99 THR A C 1
ATOM 760 O O . THR A 1 99 ? -3.989 2.558 1.220 1.00 97.00 99 THR A O 1
ATOM 763 N N . THR A 1 100 ? -3.522 3.852 -0.548 1.00 95.31 100 THR A N 1
ATOM 764 C CA . THR A 1 100 ? -4.893 4.347 -0.736 1.00 95.31 100 THR A CA 1
ATOM 765 C C . THR A 1 100 ? -5.873 3.210 -1.025 1.00 95.31 100 THR A C 1
ATOM 767 O O . THR A 1 100 ? -6.877 3.114 -0.325 1.00 95.31 100 THR A O 1
ATOM 770 N N . LYS A 1 101 ? -5.562 2.303 -1.966 1.00 96.69 101 LYS A N 1
ATOM 771 C CA . LYS A 1 101 ? -6.421 1.137 -2.271 1.00 96.69 101 LYS A CA 1
ATOM 772 C C . LYS A 1 101 ? -6.669 0.262 -1.038 1.00 96.69 101 LYS A C 1
ATOM 774 O O . LYS A 1 101 ? -7.779 -0.226 -0.829 1.00 96.69 101 LYS A O 1
ATOM 779 N N . LEU A 1 102 ? -5.637 0.059 -0.216 1.00 96.38 102 LEU A N 1
ATOM 780 C CA . LEU A 1 102 ? -5.743 -0.698 1.032 1.00 96.38 102 LEU A CA 1
ATOM 781 C C . LEU A 1 102 ? -6.680 -0.000 2.026 1.00 96.38 102 LEU A C 1
ATOM 783 O O . LEU A 1 102 ? -7.590 -0.648 2.543 1.00 96.38 102 LEU A O 1
ATOM 787 N N . TYR A 1 103 ? -6.528 1.312 2.231 1.00 94.00 103 TYR A N 1
ATOM 788 C CA . TYR A 1 103 ? -7.440 2.081 3.084 1.00 94.00 103 TYR A CA 1
ATOM 789 C C . TYR A 1 103 ? -8.887 2.037 2.586 1.00 94.00 103 TYR A C 1
ATOM 791 O O . TYR A 1 103 ? -9.798 1.826 3.384 1.00 94.00 103 TYR A O 1
ATOM 799 N N . GLU A 1 104 ? -9.108 2.184 1.279 1.00 91.06 104 GLU A N 1
ATOM 800 C CA . GLU A 1 104 ? -10.435 2.079 0.655 1.00 91.06 104 GLU A CA 1
ATOM 801 C C . GLU A 1 104 ? -11.061 0.688 0.846 1.00 91.06 104 GLU A C 1
ATOM 803 O O . GLU A 1 104 ? -12.278 0.569 0.960 1.00 91.06 104 GLU A O 1
ATOM 808 N N . SER A 1 105 ? -10.229 -0.351 0.962 1.00 91.06 105 SER A N 1
ATOM 809 C CA . SER A 1 105 ? -10.644 -1.744 1.188 1.00 91.06 105 SER A CA 1
ATOM 810 C C . SER A 1 105 ? -10.774 -2.122 2.673 1.00 91.06 105 SER A C 1
ATOM 812 O O . SER A 1 105 ? -10.998 -3.288 3.001 1.00 91.06 105 SER A O 1
ATOM 814 N N . GLY A 1 106 ? -10.627 -1.154 3.584 1.00 91.25 106 GLY A N 1
ATOM 815 C CA . GLY A 1 106 ? -10.788 -1.350 5.029 1.00 91.25 106 GLY A CA 1
ATOM 816 C C . GLY A 1 106 ? -9.540 -1.842 5.766 1.00 91.25 106 GLY A C 1
ATOM 817 O O . GLY A 1 106 ? -9.628 -2.162 6.950 1.00 91.25 106 GLY A O 1
ATOM 818 N N . TRP A 1 107 ? -8.381 -1.889 5.109 1.00 94.69 107 TRP A N 1
ATOM 819 C CA . TRP A 1 107 ? -7.109 -2.156 5.778 1.00 94.69 107 TRP A CA 1
ATOM 820 C C . TRP A 1 107 ? -6.609 -0.911 6.500 1.00 94.69 107 TRP A C 1
ATOM 822 O O . TRP A 1 107 ? -6.773 0.210 6.025 1.00 94.69 107 TRP A O 1
ATOM 832 N N . GLN A 1 108 ? -5.939 -1.101 7.631 1.00 93.69 108 GLN A N 1
ATOM 833 C CA . GLN A 1 108 ? -5.363 -0.026 8.431 1.00 93.69 108 GLN A CA 1
ATOM 834 C C . GLN A 1 108 ? -3.875 -0.270 8.643 1.00 93.69 108 GLN A C 1
ATOM 836 O O . GLN A 1 108 ? -3.467 -1.365 9.018 1.00 93.69 108 GLN A O 1
ATOM 841 N N . LYS A 1 109 ? -3.054 0.754 8.399 1.00 94.88 109 LYS A N 1
ATOM 842 C CA . LYS A 1 109 ? -1.599 0.664 8.540 1.00 94.88 109 LYS A CA 1
ATOM 843 C C . LYS A 1 109 ? -1.221 0.539 10.017 1.00 94.88 109 LYS A C 1
ATOM 845 O O . LYS A 1 109 ? -1.685 1.335 10.837 1.00 94.88 109 LYS A O 1
ATOM 850 N N . THR A 1 110 ? -0.368 -0.425 10.349 1.00 93.94 110 THR A N 1
ATOM 851 C CA . THR A 1 110 ? 0.141 -0.615 11.713 1.00 93.94 110 THR A CA 1
ATOM 852 C C . THR A 1 110 ? 1.351 0.292 11.981 1.00 93.94 110 THR A C 1
ATOM 854 O O . THR A 1 110 ? 1.796 1.063 11.124 1.00 93.94 110 THR A O 1
ATOM 857 N N . LYS A 1 111 ? 1.886 0.238 13.206 1.00 89.88 111 LYS A N 1
ATOM 858 C CA . LYS A 1 111 ? 3.111 0.962 13.587 1.00 89.88 111 LYS A CA 1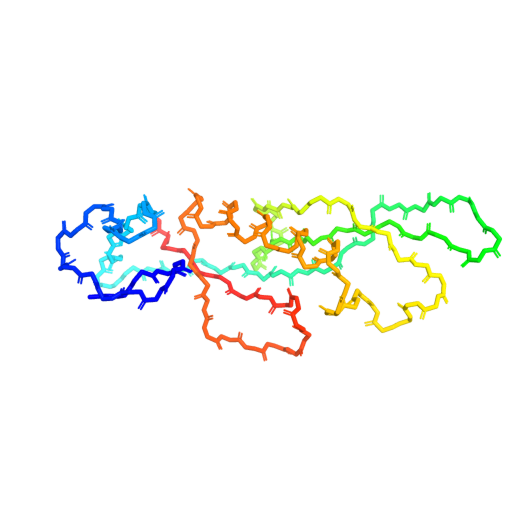
ATOM 859 C C . LYS A 1 111 ? 4.393 0.173 13.294 1.00 89.88 111 LYS A C 1
ATOM 861 O O . LYS A 1 111 ? 5.475 0.691 13.575 1.00 89.88 111 LYS A O 1
ATOM 866 N N . ASP A 1 112 ? 4.281 -1.039 12.755 1.00 89.69 112 ASP A N 1
ATOM 867 C CA . ASP A 1 112 ? 5.423 -1.907 12.482 1.00 89.69 112 ASP A CA 1
ATOM 868 C C . ASP A 1 112 ? 6.334 -1.326 11.400 1.00 89.69 112 ASP A C 1
ATOM 870 O O . ASP A 1 112 ? 5.888 -0.706 10.431 1.00 89.69 112 ASP A O 1
ATOM 874 N N . LYS A 1 113 ? 7.641 -1.528 11.586 1.00 80.62 113 LYS A N 1
ATOM 875 C CA . LYS A 1 113 ? 8.701 -1.039 10.696 1.00 80.62 113 LYS A CA 1
ATOM 876 C C . LYS A 1 113 ? 9.716 -2.157 10.436 1.00 80.62 113 LYS A C 1
ATOM 878 O O . LYS A 1 113 ? 10.750 -2.193 11.099 1.00 80.62 113 LYS A O 1
ATOM 883 N N . PRO A 1 114 ? 9.421 -3.083 9.514 1.00 78.06 114 PRO A N 1
ATOM 884 C CA . PRO A 1 114 ? 10.225 -4.290 9.305 1.00 78.06 114 PRO A CA 1
ATOM 885 C C . PRO A 1 114 ? 11.592 -4.056 8.638 1.00 78.06 114 PRO A C 1
ATOM 887 O O . PRO A 1 114 ? 12.449 -4.928 8.740 1.00 78.06 114 PRO A O 1
ATOM 890 N N . GLY A 1 115 ? 11.849 -2.889 8.036 1.00 86.75 115 GLY A N 1
ATOM 891 C CA . GLY A 1 115 ? 13.202 -2.517 7.606 1.00 86.75 115 GLY A CA 1
ATOM 892 C C . GLY A 1 115 ? 13.239 -1.537 6.441 1.00 86.75 115 GLY A C 1
ATOM 893 O O . GLY A 1 115 ? 13.752 -0.426 6.583 1.00 86.75 115 GLY A O 1
ATOM 894 N N . LYS A 1 116 ? 12.701 -1.925 5.281 1.00 93.56 116 LYS A N 1
ATOM 89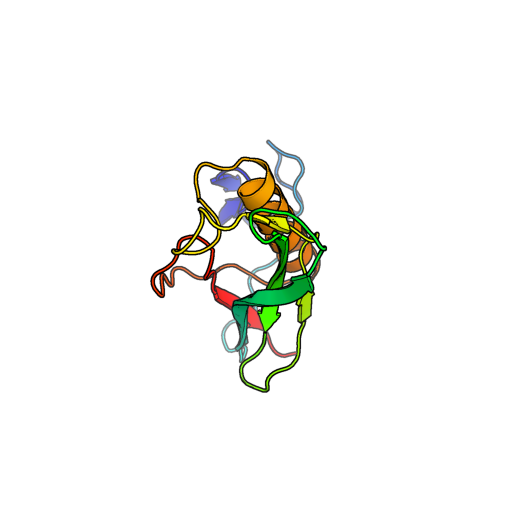5 C CA . LYS A 1 116 ? 12.675 -1.062 4.090 1.00 93.56 116 LYS A CA 1
ATOM 896 C C . LYS A 1 116 ? 11.495 -0.089 4.155 1.00 93.56 116 LYS A C 1
ATOM 898 O O . LYS A 1 116 ? 10.420 -0.421 4.646 1.00 93.56 116 LYS A O 1
ATOM 903 N N . TRP A 1 117 ? 11.674 1.111 3.600 1.00 94.44 117 TRP A N 1
ATOM 904 C CA . TRP A 1 117 ? 10.670 2.189 3.625 1.00 94.44 117 TRP A CA 1
ATOM 905 C C . TRP A 1 117 ? 9.313 1.791 3.013 1.00 94.44 117 TRP A C 1
ATOM 907 O O . TRP A 1 117 ? 8.278 2.334 3.398 1.00 94.44 117 TRP A O 1
ATOM 917 N N . TYR A 1 118 ? 9.321 0.831 2.081 1.00 95.06 118 TYR A N 1
ATOM 918 C CA . TYR A 1 118 ? 8.131 0.322 1.404 1.00 95.06 118 TYR A CA 1
ATOM 919 C C . TYR A 1 118 ? 7.505 -0.913 2.064 1.00 95.06 118 TYR A C 1
ATOM 921 O O . TYR A 1 118 ? 6.405 -1.296 1.674 1.00 95.06 118 TYR A O 1
ATOM 929 N N . GLU A 1 119 ? 8.158 -1.543 3.047 1.00 95.50 119 GLU A N 1
ATOM 930 C CA . GLU A 1 119 ? 7.642 -2.739 3.727 1.00 95.50 119 GLU A CA 1
ATOM 931 C C . GLU A 1 119 ? 6.612 -2.347 4.793 1.00 95.50 119 GLU A C 1
ATOM 933 O O . GLU A 1 119 ? 6.828 -2.435 6.000 1.00 95.50 119 GLU A O 1
ATOM 938 N N . LEU A 1 120 ? 5.472 -1.848 4.334 1.00 96.31 120 LEU A N 1
ATOM 939 C CA . LEU A 1 120 ? 4.375 -1.437 5.197 1.00 96.31 120 LEU A CA 1
ATOM 940 C C . LEU A 1 120 ? 3.582 -2.660 5.673 1.00 96.31 120 LEU A C 1
ATOM 942 O O . LEU A 1 120 ? 3.348 -3.588 4.900 1.00 96.31 120 LEU A O 1
ATOM 946 N N . VAL A 1 121 ? 3.121 -2.634 6.921 1.00 96.62 121 VAL A N 1
ATOM 947 C CA . VAL A 1 121 ? 2.237 -3.661 7.489 1.00 96.62 121 VAL A CA 1
ATOM 948 C C . VAL A 1 121 ? 0.855 -3.059 7.708 1.00 96.62 121 VAL A C 1
ATOM 950 O O . VAL A 1 121 ? 0.722 -1.912 8.145 1.00 96.62 121 VAL A O 1
ATOM 953 N N . PHE A 1 122 ? -0.176 -3.827 7.374 1.00 96.25 122 PHE A N 1
ATOM 954 C CA . PHE A 1 122 ? -1.569 -3.458 7.573 1.00 96.25 122 PHE A CA 1
ATOM 955 C C . PHE A 1 122 ? -2.319 -4.575 8.288 1.00 96.25 122 PHE A C 1
ATOM 957 O O . PHE A 1 122 ? -1.955 -5.744 8.186 1.00 96.25 122 PHE A O 1
ATOM 964 N N . GLN A 1 123 ? -3.397 -4.195 8.963 1.00 95.00 123 GLN A N 1
ATOM 965 C CA . GLN A 1 123 ? -4.334 -5.095 9.617 1.00 95.00 123 GLN A CA 1
ATOM 966 C C . GLN A 1 123 ? -5.767 -4.773 9.190 1.00 95.00 123 GLN A C 1
ATOM 968 O O . GLN A 1 123 ? -6.093 -3.620 8.892 1.00 95.00 123 GLN A O 1
ATOM 973 N N . GLN A 1 124 ? -6.631 -5.777 9.189 1.00 92.62 124 GLN A N 1
ATOM 974 C CA . GLN A 1 124 ? -8.067 -5.627 8.977 1.00 92.62 124 GLN A CA 1
ATOM 975 C C . GLN A 1 124 ? -8.807 -6.632 9.868 1.00 92.62 124 GLN A C 1
ATOM 977 O O . GLN A 1 124 ? -8.349 -7.770 9.966 1.00 92.62 124 GLN A O 1
ATOM 982 N N . PRO A 1 125 ? -9.927 -6.256 10.514 1.00 89.62 125 PRO A N 1
ATOM 983 C CA . PRO A 1 125 ? -10.716 -7.205 11.291 1.00 89.62 125 PRO A CA 1
ATOM 984 C C . PRO A 1 125 ? -11.234 -8.344 10.403 1.00 89.62 125 PRO A C 1
ATOM 986 O O . PRO A 1 125 ? -11.725 -8.106 9.295 1.00 89.62 125 PRO A O 1
ATOM 989 N N . VAL A 1 126 ? -11.131 -9.574 10.896 1.00 83.50 126 VAL A N 1
ATOM 990 C CA . VAL A 1 126 ? -11.803 -10.740 10.320 1.00 83.50 126 VAL A CA 1
ATOM 991 C C . VAL A 1 126 ? -13.281 -10.630 10.695 1.00 83.50 126 VAL A C 1
ATOM 993 O O . VAL A 1 126 ? -13.610 -10.418 11.862 1.00 83.50 126 VAL A O 1
ATOM 996 N N . SER A 1 127 ? -14.158 -10.651 9.689 1.00 67.62 127 SER A N 1
ATOM 997 C CA . SER A 1 127 ? -15.617 -10.629 9.892 1.00 67.62 127 SER A CA 1
ATOM 998 C C . SER A 1 127 ? -16.147 -11.993 10.302 1.00 67.62 127 SER A C 1
ATOM 1000 O O . SER A 1 127 ? -15.576 -12.997 9.823 1.00 67.62 127 SER A O 1
#

Organism: NCBI:txid1009370

InterPro domains:
  IPR026870 Zinc-ribbon domain [PF13240] (2-24)

Radius of gyration: 16.94 Å; chains: 1; bounding box: 41×37×44 Å